Protein AF-A0A0F9P8C8-F1 (afdb_monomer_lite)

pLDDT: mean 75.76, std 18.88, range [33.41, 96.94]

Radius of gyration: 16.67 Å; chains: 1; bounding box: 34×37×46 Å

Organism: NCBI:txid412755

Foldseek 3Di:
DDPVLVVVVVLLVVLLDDDDPDDPDSPPPPDPQWDGADPVLSVQLVVLVVVLVVVVVVLVVLVVQPPPVRPDDVVVSVVCNVVSVVVSSVSNCVSGVGNDDD

Sequence (102 aa):
MTEQMLCEQRDILRMLKKPEEGMAENQHKKIKGYRDLSEEEIALMNEVKEMEAEVGRLVKKLSARVMPAEGLDPRWILIGRTDLQTGFMALVRAIARPATEL

Secondary structure (DSSP, 8-state):
--HHHHHHHHHHHHHT-PPPTT---------TT-PPPPHHHHHHHHHHHHHHHHHHHHHHHHHTT-STTS---HHHHHHHHHHHHHHHHHHHHHHH--S---

InterPro domains:
  IPR056098 Acb2/Tad1, hairpin domain [PF24729] (30-96)

Structure (mmCIF, N/CA/C/O backbone):
data_AF-A0A0F9P8C8-F1
#
_entry.id   AF-A0A0F9P8C8-F1
#
loop_
_atom_site.group_PDB
_atom_site.id
_atom_site.type_symbol
_atom_site.label_atom_id
_atom_site.label_alt_id
_atom_site.label_comp_id
_atom_site.label_asym_id
_atom_site.label_entity_id
_atom_site.label_seq_id
_atom_sit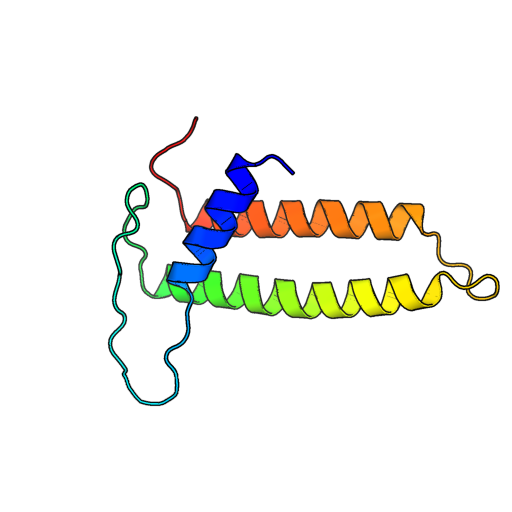e.pdbx_PDB_ins_code
_atom_site.Cartn_x
_atom_site.Cartn_y
_atom_site.Cartn_z
_atom_site.occupancy
_atom_site.B_iso_or_equiv
_atom_site.auth_seq_id
_atom_site.auth_comp_id
_atom_site.auth_asym_id
_atom_site.auth_atom_id
_atom_site.pdbx_PDB_model_num
ATOM 1 N N . MET A 1 1 ? 11.737 7.703 1.634 1.00 53.28 1 MET A N 1
ATOM 2 C CA . MET A 1 1 ? 10.876 7.157 2.703 1.00 53.28 1 MET A CA 1
ATOM 3 C C . MET A 1 1 ? 11.457 7.635 4.021 1.00 53.28 1 MET A C 1
ATOM 5 O O . MET A 1 1 ? 12.601 7.302 4.297 1.00 53.28 1 MET A O 1
ATOM 9 N N . THR A 1 2 ? 10.772 8.528 4.734 1.00 55.97 2 THR A N 1
ATOM 10 C CA . THR A 1 2 ? 11.312 9.122 5.970 1.00 55.97 2 THR A CA 1
ATOM 11 C C . THR A 1 2 ? 11.299 8.085 7.100 1.00 55.97 2 THR A C 1
ATOM 13 O O . THR A 1 2 ? 10.472 7.172 7.095 1.00 55.97 2 THR A O 1
ATOM 16 N N . GLU A 1 3 ? 12.217 8.182 8.065 1.00 57.22 3 GLU A N 1
ATOM 17 C CA . GLU A 1 3 ? 12.303 7.241 9.201 1.00 57.22 3 GLU A CA 1
ATOM 18 C C . GLU A 1 3 ? 10.994 7.161 10.002 1.00 57.22 3 GLU A C 1
ATOM 20 O O . GLU A 1 3 ? 10.599 6.094 10.476 1.00 57.22 3 GLU A O 1
ATOM 25 N N . GLN A 1 4 ? 10.274 8.279 10.073 1.00 58.50 4 GLN A N 1
ATOM 26 C CA . GLN A 1 4 ? 8.969 8.398 10.712 1.00 58.50 4 GLN A CA 1
ATOM 27 C C . GLN A 1 4 ? 7.922 7.493 10.042 1.00 58.50 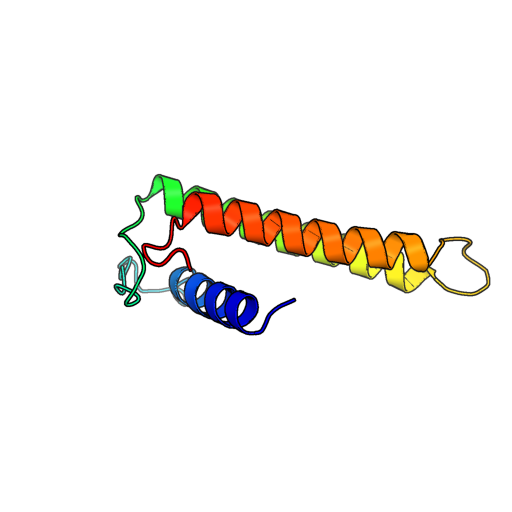4 GLN A C 1
ATOM 29 O O . GLN A 1 4 ? 7.209 6.757 10.720 1.00 58.50 4 GLN A O 1
ATOM 34 N N . MET A 1 5 ? 7.917 7.437 8.709 1.00 61.72 5 MET A N 1
ATOM 35 C CA . MET A 1 5 ? 6.982 6.612 7.939 1.00 61.72 5 MET A CA 1
ATOM 36 C C . MET A 1 5 ? 7.228 5.102 8.102 1.00 61.72 5 MET A C 1
ATOM 38 O O . MET A 1 5 ? 6.287 4.307 8.087 1.00 61.72 5 MET A O 1
ATOM 42 N N . LEU A 1 6 ? 8.487 4.684 8.271 1.00 63.34 6 LEU A N 1
ATOM 43 C CA . LEU A 1 6 ? 8.835 3.284 8.548 1.00 63.34 6 LEU A CA 1
ATOM 44 C C . LEU A 1 6 ? 8.401 2.852 9.954 1.00 63.34 6 LEU A C 1
ATOM 46 O O . LEU A 1 6 ? 7.976 1.711 10.146 1.00 63.34 6 LEU A O 1
ATOM 50 N N . CYS A 1 7 ? 8.493 3.761 10.930 1.00 62.03 7 CYS A N 1
ATOM 51 C CA . CYS A 1 7 ? 8.032 3.516 12.293 1.00 62.03 7 CYS A CA 1
ATOM 52 C C . CYS A 1 7 ? 6.511 3.301 12.329 1.00 62.03 7 CYS A C 1
ATOM 54 O O . CYS A 1 7 ? 6.045 2.307 12.885 1.00 62.03 7 CYS A O 1
ATOM 56 N N . GLU A 1 8 ? 5.756 4.154 11.632 1.00 64.88 8 GLU A N 1
ATOM 57 C CA . GLU A 1 8 ? 4.298 4.046 11.514 1.00 64.88 8 GLU A CA 1
ATOM 58 C C . GLU A 1 8 ? 3.860 2.744 10.838 1.00 64.88 8 GLU A C 1
ATOM 60 O O . GLU A 1 8 ? 3.002 2.036 11.360 1.00 64.88 8 GLU A O 1
ATOM 65 N N . GLN A 1 9 ? 4.484 2.368 9.715 1.00 64.94 9 GLN A N 1
AT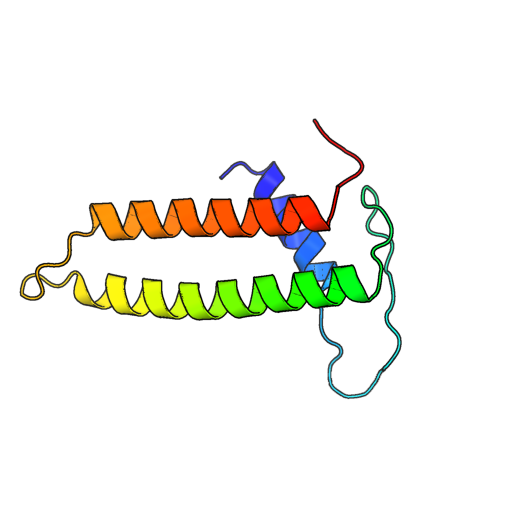OM 66 C CA . GLN A 1 9 ? 4.172 1.103 9.038 1.00 64.94 9 GLN A CA 1
ATOM 67 C C . GLN A 1 9 ? 4.427 -0.112 9.935 1.00 64.94 9 GLN A C 1
ATOM 69 O O . GLN A 1 9 ? 3.628 -1.048 9.951 1.00 64.94 9 GLN A O 1
ATOM 74 N N . ARG A 1 10 ? 5.518 -0.101 10.709 1.00 68.12 10 ARG A N 1
ATOM 75 C CA . ARG A 1 10 ? 5.835 -1.179 11.653 1.00 68.12 10 ARG A CA 1
ATOM 76 C C . ARG A 1 10 ? 4.801 -1.276 12.773 1.00 68.12 10 ARG A C 1
ATOM 78 O O . ARG A 1 10 ? 4.451 -2.387 13.170 1.00 68.12 10 ARG A O 1
ATOM 85 N N . ASP A 1 11 ? 4.333 -0.145 13.282 1.00 68.75 11 ASP A N 1
ATOM 86 C CA . ASP A 1 11 ? 3.353 -0.107 14.365 1.00 68.7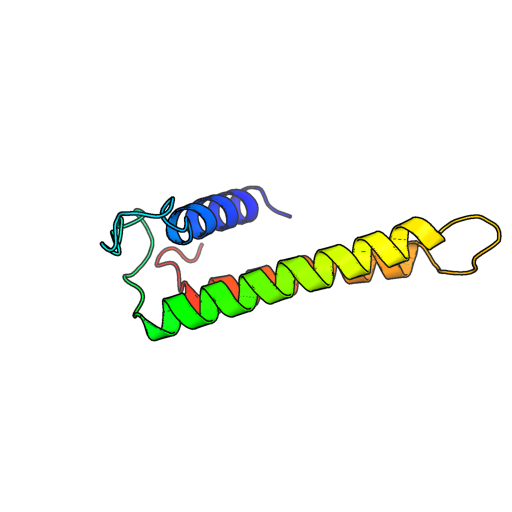5 11 ASP A CA 1
ATOM 87 C C . ASP A 1 11 ? 1.964 -0.526 13.872 1.00 68.75 11 ASP A C 1
ATOM 89 O O . ASP A 1 11 ? 1.325 -1.366 14.501 1.00 68.75 11 ASP A O 1
ATOM 93 N N . ILE A 1 12 ? 1.550 -0.085 12.683 1.00 67.44 12 ILE A N 1
ATOM 94 C CA . ILE A 1 12 ? 0.304 -0.541 12.051 1.00 67.44 12 ILE A CA 1
ATOM 95 C C . ILE A 1 12 ? 0.360 -2.043 11.752 1.00 67.44 12 ILE A C 1
ATOM 97 O O . ILE A 1 12 ? -0.593 -2.766 12.027 1.00 67.44 12 ILE A O 1
ATOM 101 N N . LEU A 1 13 ? 1.497 -2.566 11.284 1.00 65.31 13 LEU A N 1
ATOM 102 C CA . LEU A 1 13 ? 1.655 -4.006 11.063 1.00 65.31 13 LEU A CA 1
ATOM 103 C C . LEU A 1 13 ? 1.525 -4.819 12.366 1.00 65.31 13 LEU A C 1
ATOM 105 O O . LEU A 1 13 ? 1.074 -5.962 12.335 1.00 65.31 13 LEU A O 1
ATOM 109 N N . ARG A 1 14 ? 1.873 -4.242 13.526 1.00 67.94 14 ARG A N 1
ATOM 110 C CA . ARG A 1 14 ? 1.633 -4.878 14.835 1.00 67.94 14 ARG A CA 1
ATOM 111 C C . ARG A 1 14 ? 0.151 -4.926 15.204 1.00 67.94 14 ARG A C 1
ATOM 113 O O . ARG A 1 14 ? -0.223 -5.857 15.912 1.00 67.94 14 ARG A O 1
ATOM 120 N N . MET A 1 15 ? -0.667 -3.988 14.720 1.00 65.31 15 MET A N 1
ATOM 121 C CA . MET A 1 15 ? -2.130 -4.021 14.882 1.00 65.31 15 MET A CA 1
ATOM 122 C C . MET A 1 15 ? -2.779 -5.142 14.062 1.00 65.31 15 MET A C 1
ATOM 124 O O . MET A 1 15 ? -3.835 -5.637 14.432 1.00 65.31 15 MET A O 1
ATOM 128 N N . LEU A 1 16 ? -2.136 -5.550 12.963 1.00 59.50 16 LEU A N 1
ATOM 129 C CA . LEU A 1 16 ? -2.665 -6.511 11.989 1.00 59.50 16 LEU A CA 1
ATOM 130 C C . LEU A 1 16 ? -2.141 -7.935 12.168 1.00 59.50 16 LEU A C 1
ATOM 132 O O . LEU A 1 16 ? -2.374 -8.783 11.305 1.00 59.50 16 LEU A O 1
ATOM 136 N N . LYS A 1 17 ? -1.398 -8.225 13.245 1.00 53.91 17 LYS A N 1
ATOM 137 C CA . LYS A 1 17 ? -0.930 -9.591 13.497 1.00 53.91 17 LYS A CA 1
ATOM 138 C C . LYS A 1 17 ? -2.138 -10.517 13.653 1.00 53.91 17 LYS A C 1
ATOM 140 O O . LYS A 1 17 ? -2.778 -10.525 14.700 1.00 53.91 17 LYS A O 1
ATOM 145 N N . LYS A 1 18 ? -2.410 -11.305 12.607 1.00 42.75 18 LYS A N 1
ATOM 146 C CA . LYS A 1 18 ? -3.325 -12.446 12.665 1.00 42.75 18 LYS A CA 1
ATOM 147 C C . LYS A 1 18 ? -2.895 -13.351 13.828 1.00 42.75 18 LYS A C 1
ATOM 149 O O . LYS A 1 18 ? -1.687 -13.554 13.998 1.00 42.75 18 LYS A O 1
ATOM 154 N N . PRO A 1 19 ? -3.839 -13.877 14.622 1.00 40.28 19 PRO A N 1
ATOM 155 C CA . PRO A 1 19 ? -3.504 -14.897 15.597 1.00 40.28 19 PRO A CA 1
ATOM 156 C C . PRO A 1 19 ? -2.987 -16.125 14.839 1.00 40.28 19 PRO A C 1
ATOM 158 O O . PRO A 1 19 ? -3.521 -16.484 13.787 1.00 40.28 19 PRO A O 1
ATOM 161 N N . GLU A 1 20 ? -1.941 -16.763 15.364 1.00 42.16 20 GLU A N 1
ATOM 162 C CA . GLU A 1 20 ? -1.753 -18.188 15.101 1.00 42.16 20 GLU A CA 1
ATOM 163 C C . GLU A 1 20 ? -3.054 -18.896 15.510 1.00 42.16 20 GLU A C 1
ATOM 165 O O . GLU A 1 20 ? -3.667 -18.533 16.517 1.00 42.16 20 GLU A O 1
ATOM 170 N N . GLU A 1 21 ? -3.524 -19.812 14.663 1.00 38.16 21 GLU A N 1
ATOM 171 C CA . GLU A 1 21 ? -4.813 -20.502 14.762 1.00 38.16 21 GLU A CA 1
ATOM 172 C C . GLU A 1 21 ? -5.120 -20.921 16.213 1.00 38.16 21 GLU A C 1
ATOM 174 O O . GLU A 1 21 ? -4.506 -21.846 16.738 1.00 38.16 21 GLU A O 1
ATOM 179 N N . GLY A 1 22 ? -6.056 -20.230 16.883 1.00 36.16 22 GLY A N 1
ATOM 180 C CA . GLY A 1 22 ? -6.518 -20.654 18.212 1.00 36.16 22 GLY A CA 1
ATOM 181 C C . GLY A 1 22 ? -6.954 -19.595 19.228 1.00 36.16 22 GLY A C 1
ATOM 182 O O . GLY A 1 22 ? -7.480 -19.985 20.265 1.00 36.16 22 GLY A O 1
ATOM 183 N N . MET A 1 23 ? -6.803 -18.287 18.993 1.00 33.41 23 MET A N 1
ATOM 184 C CA . MET A 1 23 ? -7.318 -17.273 19.934 1.00 33.41 23 MET A CA 1
ATOM 185 C C . MET A 1 23 ? -8.063 -16.151 19.217 1.00 33.41 23 MET A C 1
ATOM 187 O O . MET A 1 23 ? -7.489 -15.157 18.776 1.00 33.41 23 MET A O 1
ATOM 191 N N . ALA A 1 24 ? -9.378 -16.337 19.125 1.00 40.94 24 ALA A N 1
ATOM 192 C CA . ALA A 1 24 ? -10.344 -15.304 18.799 1.00 40.94 24 ALA A CA 1
ATOM 193 C C . ALA A 1 24 ? -10.510 -14.348 19.991 1.00 40.94 24 ALA A C 1
ATOM 195 O O . ALA A 1 24 ? -11.485 -14.427 20.722 1.00 40.94 24 ALA A O 1
ATOM 196 N N . GLU A 1 25 ? -9.558 -13.442 20.181 1.00 35.75 25 GLU A N 1
ATOM 197 C CA . GLU A 1 25 ? -9.779 -12.205 20.925 1.00 35.75 25 GLU A CA 1
ATOM 198 C C . GLU A 1 25 ? -9.017 -11.112 20.185 1.00 35.75 25 GLU A C 1
ATOM 200 O O . GLU A 1 25 ? -7.786 -11.063 20.220 1.00 35.75 25 GLU A O 1
ATOM 205 N N . ASN A 1 26 ? -9.751 -10.257 19.468 1.00 42.34 26 ASN A N 1
ATOM 206 C CA . ASN A 1 26 ? -9.236 -9.024 18.884 1.00 42.34 26 ASN A CA 1
ATOM 207 C C . ASN A 1 26 ? -8.692 -8.146 20.019 1.00 42.34 26 ASN A C 1
ATOM 209 O O . ASN A 1 26 ? -9.376 -7.268 20.544 1.00 42.34 26 ASN A O 1
ATOM 213 N N . GLN A 1 27 ? -7.453 -8.399 20.442 1.00 39.47 27 GLN A N 1
ATOM 214 C CA . GLN A 1 27 ? -6.745 -7.524 21.356 1.00 39.47 27 GLN A CA 1
ATOM 215 C C . GLN A 1 27 ? -6.422 -6.254 20.578 1.00 39.47 27 GLN A C 1
ATOM 217 O O . GLN A 1 27 ? -5.355 -6.139 19.972 1.00 39.47 27 GLN A O 1
ATOM 222 N N . HIS A 1 28 ? -7.346 -5.292 20.630 1.00 45.53 28 HIS A N 1
ATOM 223 C CA . HIS A 1 28 ? -7.105 -3.873 20.401 1.00 45.53 28 HIS A CA 1
ATOM 224 C C . HIS A 1 28 ? -6.016 -3.408 21.380 1.00 45.53 28 HIS A C 1
ATOM 226 O O . HIS A 1 28 ? -6.271 -2.747 22.388 1.00 45.53 28 HIS A O 1
ATOM 232 N N . LYS A 1 29 ? -4.763 -3.813 21.148 1.00 52.09 29 LYS A N 1
ATOM 233 C CA . LYS A 1 29 ? -3.619 -3.277 21.867 1.00 52.09 29 LYS A CA 1
ATOM 234 C C . LYS A 1 29 ? -3.508 -1.839 21.412 1.00 52.09 29 LYS A C 1
ATOM 236 O O . LYS A 1 29 ? -2.972 -1.578 20.341 1.00 52.09 29 LYS A O 1
ATOM 241 N N . LYS A 1 30 ? -4.048 -0.938 22.237 1.00 51.25 30 LYS A N 1
ATOM 242 C CA . LYS A 1 30 ? -3.863 0.510 22.163 1.00 51.25 30 LYS A CA 1
ATOM 243 C C . LYS A 1 30 ? -2.394 0.793 21.888 1.00 51.25 30 LYS A C 1
ATOM 245 O O . LYS A 1 30 ? -1.562 0.764 22.797 1.00 51.25 30 LYS A O 1
ATOM 250 N N . ILE A 1 31 ? -2.057 1.026 20.626 1.00 55.97 31 ILE A N 1
ATOM 251 C CA . ILE A 1 31 ? -0.745 1.546 20.286 1.00 55.97 31 ILE A CA 1
ATOM 252 C C . ILE A 1 31 ? -0.799 3.013 20.674 1.00 55.97 31 ILE A C 1
ATOM 254 O O . ILE A 1 31 ? -1.642 3.770 20.194 1.00 55.97 31 ILE A O 1
ATOM 258 N N . LYS A 1 32 ? 0.070 3.399 21.607 1.00 54.06 32 LYS A N 1
ATOM 259 C CA . LYS A 1 32 ? 0.184 4.775 22.086 1.00 54.06 32 LYS A CA 1
ATOM 260 C C . LYS A 1 32 ? 0.328 5.715 20.878 1.00 54.06 32 LYS A C 1
ATOM 262 O O . LYS A 1 32 ? 1.292 5.587 20.133 1.00 54.06 32 LYS A O 1
ATOM 267 N N . GLY A 1 33 ? -0.629 6.629 20.694 1.00 60.47 33 GLY A N 1
ATOM 268 C CA . GLY A 1 33 ? -0.658 7.589 19.578 1.00 60.47 33 GLY A CA 1
ATOM 269 C C . GLY A 1 33 ? -1.693 7.304 18.480 1.00 60.47 33 GLY A C 1
ATOM 270 O O . GLY A 1 33 ? -1.892 8.156 17.615 1.00 60.47 33 GLY A O 1
ATOM 271 N N . TYR A 1 34 ? -2.393 6.167 18.531 1.00 65.00 34 TYR A N 1
ATOM 272 C CA . TYR A 1 34 ? -3.450 5.821 17.577 1.00 65.00 34 TYR A CA 1
ATOM 273 C C . TYR A 1 34 ? -4.813 5.727 18.259 1.00 65.00 34 TYR A C 1
ATOM 275 O O . TYR A 1 34 ? -4.913 5.348 19.428 1.00 65.00 34 TYR A O 1
ATOM 283 N N . ARG A 1 35 ? -5.862 6.086 17.515 1.00 79.94 35 ARG A N 1
ATOM 284 C CA . ARG A 1 35 ? -7.253 5.886 17.933 1.00 79.94 35 ARG A CA 1
ATOM 285 C C . ARG A 1 35 ? -7.645 4.408 17.847 1.00 79.94 35 ARG A C 1
ATOM 287 O O . ARG A 1 35 ? -7.002 3.632 17.140 1.00 79.94 35 ARG A O 1
ATOM 294 N N . ASP A 1 36 ? -8.749 4.059 18.496 1.00 79.88 36 ASP A N 1
ATOM 295 C CA . ASP A 1 36 ? -9.379 2.754 18.310 1.00 79.88 36 ASP A CA 1
ATOM 296 C C . ASP A 1 36 ? -10.020 2.676 16.906 1.00 79.88 36 ASP A C 1
ATOM 298 O O . ASP A 1 36 ? -10.588 3.658 16.406 1.00 79.88 36 ASP A O 1
ATOM 302 N N . LEU A 1 37 ? -9.867 1.520 16.255 1.00 81.06 37 LEU A N 1
ATOM 303 C CA . LEU A 1 37 ? -10.428 1.211 14.936 1.00 81.06 37 LEU A CA 1
ATOM 304 C C . LEU A 1 37 ? -11.676 0.344 15.098 1.00 81.06 37 LEU A C 1
ATOM 306 O O . LEU A 1 37 ? -11.680 -0.560 15.937 1.00 81.06 37 LEU A O 1
ATOM 310 N N . SER A 1 38 ? -12.703 0.593 14.285 1.00 86.12 38 SER A N 1
ATOM 311 C CA . SER A 1 38 ? -13.863 -0.300 14.208 1.00 86.12 38 SER A CA 1
ATOM 312 C C . SER A 1 38 ? -13.511 -1.610 13.495 1.00 86.12 38 SER A C 1
ATOM 314 O O . SER A 1 38 ? -12.481 -1.716 12.823 1.00 86.12 38 SER A O 1
ATOM 316 N N . GLU A 1 39 ? -14.369 -2.621 13.624 1.00 81.88 39 GLU A N 1
ATOM 317 C CA . GLU A 1 39 ? -14.188 -3.899 12.928 1.00 81.88 39 GLU A CA 1
ATOM 318 C C . GLU A 1 39 ? -14.174 -3.717 11.404 1.00 81.88 39 GLU A C 1
ATOM 320 O O . GLU A 1 39 ? -13.352 -4.324 10.717 1.00 81.88 39 GLU A O 1
ATOM 325 N N . GLU A 1 40 ? -15.005 -2.815 10.876 1.00 88.31 40 GLU A N 1
ATOM 326 C CA . GLU A 1 40 ? -15.032 -2.469 9.453 1.00 88.31 40 GLU A CA 1
ATOM 327 C C . GLU A 1 40 ? -13.720 -1.812 9.004 1.00 88.31 40 GLU A C 1
ATOM 329 O O . GLU A 1 40 ? -13.191 -2.127 7.939 1.00 88.31 40 GLU A O 1
ATOM 334 N N . GLU A 1 41 ? -13.147 -0.930 9.825 1.00 86.38 41 GLU A N 1
ATOM 335 C CA . GLU A 1 41 ? -11.865 -0.282 9.527 1.00 86.38 41 GLU A CA 1
ATOM 336 C C . GLU A 1 41 ? -10.699 -1.282 9.564 1.00 86.38 41 GLU A C 1
ATOM 338 O O . GLU A 1 41 ? -9.778 -1.196 8.748 1.00 86.38 41 GLU A O 1
ATOM 343 N N . ILE A 1 42 ? -10.748 -2.267 10.466 1.00 83.06 42 ILE A N 1
ATOM 344 C CA . ILE A 1 42 ? -9.782 -3.373 10.505 1.00 83.06 42 ILE A CA 1
ATOM 345 C C . ILE A 1 42 ? -9.922 -4.255 9.259 1.00 83.06 42 ILE A C 1
ATOM 347 O O . ILE A 1 42 ? -8.911 -4.642 8.667 1.00 83.06 42 ILE A O 1
ATOM 351 N N . ALA A 1 43 ? -11.152 -4.553 8.833 1.00 86.12 43 ALA A N 1
ATOM 352 C CA . ALA A 1 43 ? -11.408 -5.317 7.617 1.00 86.12 43 ALA A CA 1
ATOM 353 C C . ALA A 1 43 ? -10.821 -4.614 6.382 1.00 86.12 43 ALA A C 1
ATOM 355 O O . ALA A 1 43 ? -10.049 -5.231 5.646 1.00 86.12 43 ALA A O 1
ATOM 356 N N . LEU A 1 44 ? -11.076 -3.309 6.226 1.00 90.94 44 LEU A N 1
ATOM 357 C CA . LEU A 1 44 ? -10.495 -2.494 5.152 1.00 90.94 44 LEU A CA 1
ATOM 358 C C . LEU A 1 44 ? -8.962 -2.496 5.188 1.00 90.94 44 LEU A C 1
ATOM 360 O O . LEU A 1 44 ? -8.311 -2.602 4.151 1.00 90.94 44 LEU A O 1
ATOM 364 N N . MET A 1 45 ? -8.358 -2.417 6.376 1.00 86.94 45 MET A N 1
ATOM 365 C CA . MET A 1 45 ? -6.902 -2.456 6.515 1.00 86.94 45 MET A CA 1
ATOM 366 C C . MET A 1 45 ? -6.311 -3.788 6.030 1.00 86.94 45 MET A C 1
ATOM 368 O O . MET A 1 45 ? -5.283 -3.804 5.347 1.00 86.94 45 MET A O 1
ATOM 372 N N . ASN A 1 46 ? -6.960 -4.905 6.365 1.00 86.12 46 ASN A N 1
ATOM 373 C CA . ASN A 1 46 ? -6.557 -6.229 5.895 1.00 86.12 46 ASN A CA 1
ATOM 374 C C . ASN A 1 46 ? -6.677 -6.343 4.370 1.00 86.12 46 ASN A C 1
ATOM 376 O O . ASN A 1 46 ? -5.755 -6.854 3.735 1.00 86.12 46 ASN A O 1
ATOM 380 N N . GLU A 1 47 ? -7.756 -5.815 3.790 1.00 92.56 47 GLU A N 1
ATOM 381 C CA . GLU A 1 47 ? -7.980 -5.777 2.340 1.00 92.56 47 GLU A CA 1
ATOM 382 C C . GLU A 1 47 ? -6.866 -5.000 1.616 1.00 92.56 47 GLU A C 1
ATOM 384 O O . GLU A 1 47 ? -6.265 -5.484 0.653 1.00 92.56 47 GLU A O 1
ATOM 389 N N . VAL A 1 48 ? -6.507 -3.821 2.139 1.00 91.19 48 VAL A N 1
ATOM 390 C CA . VAL A 1 48 ? -5.400 -3.004 1.618 1.00 91.19 48 VAL A CA 1
ATOM 391 C C . VAL A 1 48 ? -4.074 -3.769 1.680 1.00 91.19 48 VAL A C 1
ATOM 393 O O . VAL A 1 48 ? -3.306 -3.746 0.716 1.00 91.19 48 VAL A O 1
ATOM 396 N N . LYS A 1 49 ? -3.796 -4.482 2.780 1.00 86.81 49 LYS A N 1
ATOM 397 C CA . LYS A 1 49 ? -2.564 -5.276 2.930 1.00 86.81 49 LYS A CA 1
ATOM 398 C C . LYS A 1 49 ? -2.510 -6.499 2.024 1.00 86.81 49 LYS A C 1
ATOM 400 O O . LYS A 1 49 ? -1.432 -6.849 1.539 1.00 86.81 49 LYS A O 1
ATOM 405 N N . GLU A 1 50 ? -3.641 -7.143 1.773 1.00 91.56 50 GLU A N 1
ATOM 406 C CA . GLU A 1 50 ? -3.716 -8.242 0.815 1.00 91.56 50 GLU A CA 1
ATOM 407 C C . GLU A 1 50 ? -3.392 -7.758 -0.605 1.00 91.56 50 GLU A C 1
ATOM 409 O O . GLU A 1 50 ? -2.558 -8.357 -1.296 1.00 91.56 50 GLU A O 1
ATOM 414 N N . MET A 1 51 ? -3.961 -6.617 -1.001 1.00 94.81 51 MET A N 1
ATOM 415 C CA . MET A 1 51 ? -3.680 -5.996 -2.293 1.00 94.81 51 MET A CA 1
ATOM 416 C C . MET A 1 51 ? -2.223 -5.526 -2.410 1.00 94.81 51 MET A C 1
ATOM 418 O O . MET A 1 51 ? -1.591 -5.759 -3.441 1.00 94.81 51 MET A O 1
ATOM 422 N N . GLU A 1 52 ? -1.655 -4.934 -1.352 1.00 92.50 52 GLU A N 1
ATOM 423 C CA . GLU A 1 52 ? -0.235 -4.554 -1.292 1.00 92.50 52 GLU A CA 1
ATOM 424 C C . GLU A 1 52 ? 0.674 -5.761 -1.582 1.00 92.50 52 GLU A C 1
ATOM 426 O O . GLU A 1 52 ? 1.625 -5.665 -2.365 1.00 92.50 52 GLU A O 1
ATOM 431 N N . ALA A 1 53 ? 0.356 -6.926 -1.008 1.00 91.62 53 ALA A N 1
ATOM 432 C CA . ALA A 1 53 ? 1.119 -8.149 -1.224 1.00 91.62 53 ALA A CA 1
ATOM 433 C C . ALA A 1 53 ? 1.008 -8.675 -2.667 1.00 91.62 53 ALA A C 1
ATOM 435 O O . ALA A 1 53 ? 2.016 -9.105 -3.237 1.00 91.62 53 ALA A O 1
ATOM 436 N N . GLU A 1 54 ? -0.182 -8.640 -3.278 1.00 95.69 54 GLU A N 1
ATOM 437 C CA . GLU A 1 54 ? -0.366 -9.043 -4.682 1.00 95.69 54 GLU A CA 1
ATOM 438 C C . GLU A 1 54 ? 0.364 -8.100 -5.642 1.00 95.69 54 GLU A C 1
ATOM 440 O O . GLU A 1 54 ? 1.126 -8.548 -6.504 1.00 95.69 54 GLU A O 1
ATOM 445 N N . VAL A 1 55 ? 0.232 -6.790 -5.441 1.00 96.12 55 VAL A N 1
ATOM 446 C CA . VAL A 1 55 ? 0.956 -5.792 -6.235 1.00 96.12 55 VAL A CA 1
ATOM 447 C C . VAL A 1 55 ? 2.470 -5.952 -6.065 1.00 96.12 55 VAL A C 1
ATOM 449 O O . VAL A 1 55 ? 3.211 -5.907 -7.049 1.00 96.12 55 VAL A O 1
ATOM 452 N N . GLY A 1 56 ? 2.951 -6.242 -4.853 1.00 95.12 56 GLY A N 1
ATOM 453 C CA . GLY A 1 56 ? 4.359 -6.555 -4.601 1.00 95.12 56 GLY A CA 1
ATOM 454 C C . GLY A 1 56 ? 4.857 -7.772 -5.393 1.00 95.12 56 GLY A C 1
ATOM 455 O O . GLY A 1 56 ? 5.961 -7.741 -5.952 1.00 95.12 56 GLY A O 1
ATOM 456 N N . ARG A 1 57 ? 4.038 -8.829 -5.518 1.00 96.94 57 ARG A N 1
ATOM 457 C CA . ARG A 1 57 ? 4.343 -9.987 -6.380 1.00 96.94 57 ARG A CA 1
ATOM 458 C C . ARG A 1 57 ? 4.424 -9.588 -7.853 1.00 96.94 57 ARG A C 1
ATOM 460 O O . ARG A 1 57 ? 5.341 -10.043 -8.541 1.00 96.94 57 ARG A O 1
ATOM 467 N N . LEU A 1 58 ? 3.517 -8.739 -8.335 1.00 96.06 58 LEU A N 1
ATOM 468 C CA . LEU A 1 58 ? 3.544 -8.234 -9.710 1.00 96.06 58 LEU A CA 1
ATOM 469 C C . LEU A 1 58 ? 4.804 -7.406 -9.990 1.00 96.06 58 LEU A C 1
ATOM 471 O O . LEU A 1 58 ? 5.506 -7.683 -10.960 1.00 96.06 58 LEU A O 1
ATOM 475 N N . VAL A 1 59 ? 5.150 -6.457 -9.116 1.00 95.19 59 VAL A N 1
ATOM 476 C CA . VAL A 1 59 ? 6.374 -5.651 -9.253 1.00 95.19 59 VAL A CA 1
ATOM 477 C C . VAL A 1 59 ? 7.609 -6.550 -9.311 1.00 95.19 59 VAL A C 1
ATOM 479 O O . VAL A 1 59 ? 8.455 -6.366 -10.180 1.00 95.19 59 VAL A O 1
ATOM 482 N N . LYS A 1 60 ? 7.696 -7.586 -8.463 1.00 94.06 60 LYS A N 1
ATOM 483 C CA . LYS A 1 60 ? 8.802 -8.558 -8.511 1.00 94.06 60 LYS A CA 1
ATOM 484 C C . LYS A 1 60 ? 8.868 -9.299 -9.853 1.00 94.06 60 LYS A C 1
ATOM 486 O O . LYS A 1 60 ? 9.961 -9.481 -10.388 1.00 94.06 60 LYS A O 1
ATOM 491 N N . LYS A 1 61 ? 7.718 -9.697 -10.412 1.00 93.50 61 LYS A N 1
ATOM 492 C CA . LYS A 1 61 ? 7.631 -10.322 -11.744 1.00 93.50 61 LYS A CA 1
ATOM 493 C C . LYS A 1 61 ? 8.079 -9.370 -12.860 1.00 93.50 61 LYS A C 1
ATOM 495 O O . LYS A 1 61 ? 8.669 -9.844 -13.824 1.00 93.50 61 LYS A O 1
ATOM 500 N N . LEU A 1 62 ? 7.795 -8.070 -12.759 1.00 92.75 62 LEU A N 1
ATOM 501 C CA . LEU A 1 62 ? 8.245 -7.065 -13.730 1.00 92.75 62 LEU A CA 1
ATOM 502 C C . LEU A 1 62 ? 9.752 -6.811 -13.606 1.00 92.75 62 LEU A C 1
ATOM 504 O O . LEU A 1 62 ? 10.460 -6.841 -14.604 1.00 92.75 62 LEU A O 1
ATOM 508 N N . SER A 1 63 ? 10.268 -6.657 -12.385 1.00 90.75 63 SER A N 1
ATOM 509 C CA . SER A 1 63 ? 11.701 -6.446 -12.146 1.00 90.75 63 SER A CA 1
ATOM 510 C C . SER A 1 63 ? 12.568 -7.615 -12.619 1.00 90.75 63 SER A C 1
ATOM 512 O O . SER A 1 63 ? 13.685 -7.399 -13.076 1.00 90.75 63 SER A O 1
ATOM 514 N N . ALA A 1 64 ? 12.066 -8.851 -12.544 1.00 90.00 64 ALA A N 1
ATOM 515 C CA . ALA A 1 64 ? 12.775 -10.031 -13.048 1.00 90.00 64 ALA A CA 1
ATOM 516 C C . ALA A 1 64 ? 12.939 -10.040 -14.583 1.00 90.00 64 ALA A C 1
ATOM 518 O O . ALA A 1 64 ? 13.770 -10.780 -15.101 1.00 90.00 64 ALA A O 1
ATOM 519 N N . ARG A 1 65 ? 12.167 -9.212 -15.296 1.00 87.31 65 ARG A N 1
ATOM 520 C CA . ARG A 1 65 ? 12.172 -9.079 -16.758 1.00 87.31 65 ARG A CA 1
ATOM 521 C C . ARG A 1 65 ? 13.009 -7.908 -17.269 1.00 87.31 65 ARG A C 1
ATOM 523 O O . ARG A 1 65 ? 13.013 -7.641 -18.455 1.00 87.31 65 ARG A O 1
ATOM 530 N N . VAL A 1 66 ? 13.763 -7.229 -16.406 1.00 80.69 66 VAL A N 1
ATOM 531 C CA . VAL A 1 66 ? 14.699 -6.142 -16.782 1.00 80.69 66 VAL A CA 1
ATOM 532 C C . VAL A 1 66 ? 15.971 -6.682 -17.481 1.00 80.69 66 VAL A C 1
ATOM 534 O O . VAL A 1 66 ? 16.967 -5.986 -17.660 1.00 80.69 66 VAL A O 1
ATOM 537 N N . MET A 1 67 ? 15.974 -7.951 -17.889 1.00 67.75 67 MET A N 1
ATOM 538 C CA . MET A 1 67 ? 17.102 -8.574 -18.581 1.00 67.75 67 MET A CA 1
ATOM 539 C C . MET A 1 67 ? 17.347 -7.920 -19.954 1.00 67.75 67 MET A C 1
ATOM 541 O O . MET A 1 67 ? 16.395 -7.462 -20.579 1.00 6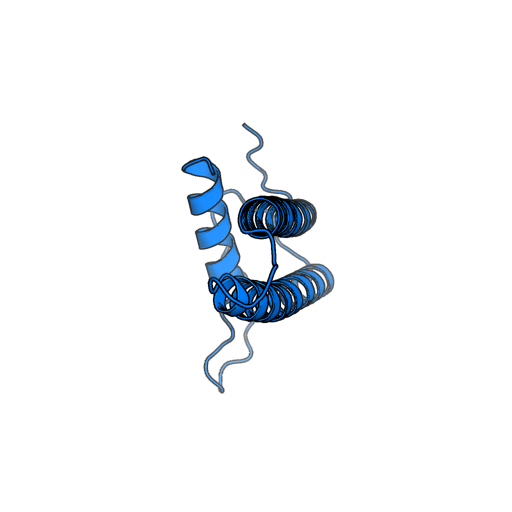7.75 67 MET A O 1
ATOM 545 N N . PRO A 1 68 ? 18.586 -7.949 -20.492 1.00 62.56 68 PRO A N 1
ATOM 546 C CA . PRO A 1 68 ? 18.953 -7.249 -21.733 1.00 62.56 68 PRO A CA 1
ATOM 547 C C . PRO A 1 68 ? 18.091 -7.569 -22.969 1.00 62.56 68 PRO A C 1
ATOM 549 O O . PRO A 1 68 ? 18.107 -6.809 -23.931 1.00 62.56 68 PRO A O 1
ATOM 552 N N . ALA A 1 69 ? 17.373 -8.697 -22.964 1.00 60.38 69 ALA A N 1
ATOM 553 C CA . ALA A 1 69 ? 16.541 -9.169 -24.071 1.00 60.38 69 ALA A CA 1
ATOM 554 C C . ALA A 1 69 ? 15.034 -8.885 -23.896 1.00 60.38 69 ALA A C 1
ATOM 556 O O . ALA A 1 69 ? 14.285 -8.975 -24.866 1.00 60.38 69 ALA A O 1
ATOM 557 N N . GLU A 1 70 ? 14.581 -8.538 -22.688 1.00 62.50 70 GLU A N 1
ATOM 558 C CA . GLU A 1 70 ? 13.185 -8.215 -22.391 1.00 62.50 70 GLU A CA 1
ATOM 559 C C . GLU A 1 70 ? 13.096 -6.704 -22.143 1.00 62.50 70 GLU A C 1
ATOM 561 O O . GLU A 1 70 ? 13.518 -6.194 -21.113 1.00 62.50 70 GLU A O 1
ATOM 566 N N . GLY A 1 71 ? 12.619 -5.965 -23.147 1.00 70.81 71 GLY A N 1
ATOM 567 C CA . GLY A 1 71 ? 12.679 -4.500 -23.237 1.00 70.81 71 GLY A CA 1
ATOM 568 C C . GLY A 1 71 ? 11.800 -3.716 -22.254 1.00 70.81 71 GLY A C 1
ATOM 569 O O . GLY A 1 71 ? 11.168 -2.742 -22.658 1.00 70.81 71 GLY A O 1
ATOM 570 N N . LEU A 1 72 ? 11.719 -4.123 -20.985 1.00 87.56 72 LEU A N 1
ATOM 571 C CA . LEU A 1 72 ? 11.053 -3.344 -19.944 1.00 87.56 72 LEU A CA 1
ATOM 572 C C . LEU A 1 72 ? 11.998 -2.289 -19.369 1.00 87.56 72 LEU A C 1
ATOM 574 O O . LEU A 1 72 ? 13.124 -2.587 -18.978 1.00 87.56 72 LEU A O 1
ATOM 578 N N . ASP A 1 73 ? 11.511 -1.054 -19.265 1.00 90.69 73 ASP A N 1
ATOM 579 C CA . ASP A 1 73 ? 12.292 0.054 -18.723 1.00 90.69 73 ASP A CA 1
ATOM 580 C C . ASP A 1 73 ? 12.386 -0.037 -17.180 1.00 90.69 73 ASP A C 1
ATOM 582 O O . ASP A 1 73 ? 11.372 0.130 -16.483 1.00 90.69 73 ASP A O 1
ATOM 586 N N . PRO A 1 74 ? 13.589 -0.253 -16.607 1.00 91.31 74 PRO A N 1
ATOM 587 C CA . PRO A 1 74 ? 13.773 -0.329 -15.160 1.00 91.31 74 PRO A CA 1
ATOM 588 C C . PRO A 1 74 ? 13.394 0.957 -14.427 1.00 91.31 74 PRO A C 1
ATOM 590 O O . PRO A 1 74 ? 12.966 0.897 -13.272 1.00 91.31 74 PRO A O 1
ATOM 593 N N . ARG A 1 75 ? 13.533 2.123 -15.069 1.00 93.50 75 ARG A N 1
ATOM 594 C CA . ARG A 1 75 ? 13.206 3.417 -14.464 1.00 93.50 75 ARG A CA 1
ATOM 595 C C . ARG A 1 75 ? 11.725 3.471 -14.106 1.00 93.50 75 ARG A C 1
ATOM 597 O O . ARG A 1 75 ? 11.387 3.822 -12.978 1.00 93.50 75 ARG A O 1
ATOM 604 N N . TRP A 1 76 ? 10.852 3.081 -15.032 1.00 95.50 76 TRP A N 1
ATOM 605 C CA . TRP A 1 76 ? 9.404 3.104 -14.811 1.00 95.50 76 TRP A CA 1
ATOM 606 C C . TRP A 1 76 ? 8.943 2.054 -13.799 1.00 95.50 76 TRP A C 1
ATOM 608 O O . TRP A 1 76 ? 8.044 2.334 -13.008 1.00 95.50 76 TRP A O 1
ATOM 618 N N . ILE A 1 77 ? 9.606 0.893 -13.733 1.00 94.31 77 ILE A N 1
ATOM 619 C CA . ILE A 1 77 ? 9.342 -0.110 -12.687 1.00 94.31 77 ILE A CA 1
ATOM 620 C C . ILE A 1 77 ? 9.694 0.442 -11.296 1.00 94.31 77 ILE A C 1
ATOM 622 O O . ILE A 1 77 ? 8.935 0.255 -10.343 1.00 94.31 77 ILE A O 1
ATOM 626 N N . LEU A 1 78 ? 10.825 1.143 -11.162 1.00 93.75 78 LEU A N 1
ATOM 627 C CA . LEU A 1 78 ? 11.248 1.744 -9.892 1.00 93.75 78 LEU A CA 1
ATOM 628 C C . LEU A 1 78 ? 10.330 2.888 -9.446 1.00 93.75 78 LEU A C 1
ATOM 630 O O . LEU A 1 78 ? 10.019 2.970 -8.253 1.00 93.75 78 LEU A O 1
ATOM 634 N N . ILE A 1 79 ? 9.887 3.730 -10.387 1.00 95.75 79 ILE A N 1
ATOM 635 C CA . ILE A 1 79 ? 8.898 4.790 -10.136 1.00 95.75 79 ILE A CA 1
ATOM 636 C C . ILE A 1 79 ? 7.598 4.151 -9.646 1.00 95.75 79 ILE A C 1
ATOM 638 O O . ILE A 1 79 ? 7.187 4.403 -8.517 1.00 95.75 79 ILE A O 1
ATOM 642 N N . GLY A 1 80 ? 7.034 3.218 -10.421 1.00 96.38 80 GLY A N 1
ATOM 643 C CA . GLY A 1 80 ? 5.788 2.541 -10.067 1.00 96.38 80 GLY A CA 1
ATOM 644 C C . GLY A 1 80 ? 5.855 1.852 -8.704 1.00 96.38 80 GLY A C 1
ATOM 645 O O . GLY A 1 80 ? 4.953 2.017 -7.891 1.00 96.38 80 GLY A O 1
ATOM 646 N N . ARG A 1 81 ? 6.949 1.143 -8.392 1.00 95.31 81 ARG A N 1
ATOM 647 C CA . ARG A 1 81 ? 7.149 0.530 -7.067 1.00 95.31 81 ARG A CA 1
ATOM 648 C C . ARG A 1 81 ? 7.079 1.558 -5.936 1.00 95.31 81 ARG A C 1
ATOM 650 O O . ARG A 1 81 ? 6.449 1.289 -4.918 1.00 95.31 81 ARG A O 1
ATOM 657 N N . THR A 1 82 ? 7.756 2.690 -6.097 1.00 94.31 82 THR A N 1
ATOM 658 C CA . THR A 1 82 ? 7.845 3.731 -5.061 1.00 94.31 82 THR A CA 1
ATOM 659 C C . THR A 1 82 ? 6.501 4.431 -4.869 1.00 94.31 82 THR A C 1
ATOM 661 O O . THR A 1 82 ? 6.069 4.639 -3.732 1.00 94.31 82 THR A O 1
ATOM 664 N N . ASP A 1 83 ? 5.808 4.729 -5.965 1.00 96.69 83 ASP A N 1
ATOM 665 C CA . ASP A 1 83 ? 4.510 5.402 -5.937 1.00 96.69 83 ASP A CA 1
ATOM 666 C C . ASP A 1 83 ? 3.423 4.491 -5.367 1.00 96.69 83 ASP A C 1
ATOM 668 O O . ASP A 1 83 ? 2.642 4.921 -4.524 1.00 96.69 83 ASP A O 1
ATOM 672 N N . LEU A 1 84 ? 3.418 3.207 -5.742 1.00 95.94 84 LEU A N 1
ATOM 673 C CA . LEU A 1 84 ? 2.494 2.217 -5.188 1.00 95.94 84 LEU A CA 1
ATOM 674 C C . LEU A 1 84 ? 2.717 2.024 -3.687 1.00 95.94 84 LEU A C 1
ATOM 676 O O . LEU A 1 84 ? 1.752 2.029 -2.929 1.00 95.94 84 LEU A O 1
ATOM 680 N N . GLN A 1 85 ? 3.974 1.918 -3.238 1.00 92.12 85 GLN A N 1
ATOM 681 C CA . GLN A 1 85 ? 4.288 1.870 -1.805 1.00 92.12 85 GLN A CA 1
ATOM 682 C C . GLN A 1 85 ? 3.754 3.110 -1.086 1.00 92.12 85 GLN A C 1
ATOM 684 O O . GLN A 1 85 ? 3.059 2.985 -0.083 1.00 92.12 85 GLN A O 1
ATOM 689 N N . THR A 1 86 ? 4.004 4.299 -1.633 1.00 91.75 86 THR A N 1
ATOM 690 C CA . THR A 1 86 ? 3.500 5.558 -1.067 1.00 91.75 86 THR A CA 1
ATOM 691 C C . THR A 1 86 ? 1.968 5.598 -1.043 1.00 91.75 86 THR A C 1
ATOM 693 O O . THR A 1 86 ? 1.381 6.013 -0.045 1.00 91.75 86 THR A O 1
ATOM 696 N N . GLY A 1 87 ? 1.310 5.110 -2.096 1.00 94.88 87 GLY A N 1
ATOM 697 C CA . GLY A 1 87 ? -0.144 5.015 -2.197 1.00 94.88 87 GLY A CA 1
ATOM 698 C C . GLY A 1 87 ? -0.747 4.087 -1.143 1.00 94.88 87 GLY A C 1
ATOM 699 O O . GLY A 1 87 ? -1.635 4.506 -0.403 1.00 94.88 87 GLY A O 1
ATOM 700 N N . PHE A 1 88 ? -0.225 2.865 -0.993 1.00 93.12 88 PHE A N 1
ATOM 701 C CA . PHE A 1 88 ? -0.672 1.940 0.056 1.00 93.12 88 PHE A CA 1
ATOM 702 C C . PHE A 1 88 ? -0.461 2.521 1.453 1.00 93.12 88 PHE A C 1
ATOM 704 O O . PHE A 1 88 ? -1.336 2.411 2.310 1.00 93.12 88 PHE A O 1
ATOM 711 N N . MET A 1 89 ? 0.658 3.210 1.678 1.00 87.00 89 MET A N 1
ATOM 712 C CA . MET A 1 89 ? 0.905 3.900 2.941 1.00 87.00 89 MET A CA 1
ATOM 713 C C . MET A 1 89 ? -0.123 5.004 3.208 1.00 87.00 89 MET A C 1
ATOM 715 O O . MET A 1 89 ? -0.606 5.114 4.334 1.00 87.00 89 MET A O 1
ATOM 719 N N . ALA A 1 90 ? -0.487 5.791 2.194 1.00 90.94 90 ALA A N 1
ATOM 720 C CA . ALA A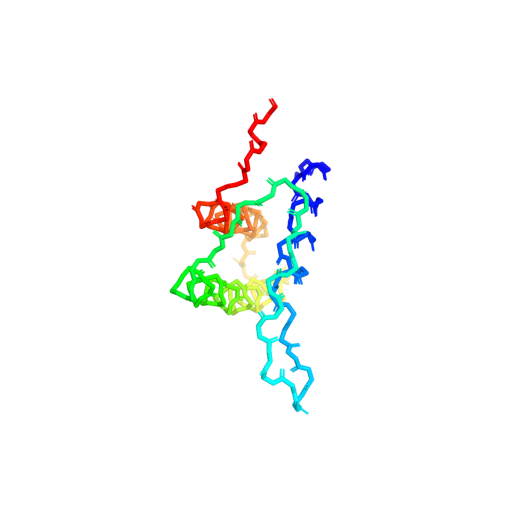 1 90 ? -1.502 6.833 2.316 1.00 90.94 90 ALA A CA 1
ATOM 721 C C . ALA A 1 90 ? -2.892 6.251 2.626 1.00 90.94 90 ALA A C 1
ATOM 723 O O . ALA A 1 90 ? -3.573 6.764 3.511 1.00 90.94 90 ALA A O 1
ATOM 724 N N . LEU A 1 91 ? -3.284 5.149 1.973 1.00 93.25 91 LEU A N 1
ATOM 725 C CA . LEU A 1 91 ? -4.544 4.443 2.249 1.00 93.25 91 LEU A CA 1
ATOM 726 C C . LEU A 1 91 ? -4.595 3.919 3.688 1.00 93.25 91 LEU A C 1
ATOM 728 O O . LEU A 1 91 ? -5.546 4.177 4.423 1.00 93.25 91 LEU A O 1
ATOM 732 N N . VAL A 1 92 ? -3.527 3.244 4.115 1.00 89.56 92 VAL A N 1
ATOM 733 C CA . VAL A 1 92 ? -3.364 2.754 5.487 1.00 89.56 92 VAL A CA 1
ATOM 734 C C . VAL A 1 92 ? -3.469 3.905 6.494 1.00 89.56 92 VAL A C 1
ATOM 736 O O . VAL A 1 92 ? -4.161 3.783 7.503 1.00 89.56 92 VAL A O 1
ATOM 739 N N . ARG A 1 93 ? -2.829 5.048 6.224 1.00 87.94 93 ARG A N 1
ATOM 740 C CA . ARG A 1 93 ? -2.891 6.227 7.099 1.00 87.94 93 ARG A CA 1
ATOM 741 C C . ARG A 1 93 ? -4.292 6.844 7.142 1.00 87.94 93 ARG A C 1
ATOM 743 O O . ARG A 1 93 ? -4.731 7.238 8.221 1.00 87.94 93 ARG A O 1
ATOM 750 N N . ALA A 1 94 ? -5.000 6.887 6.011 1.00 90.00 94 ALA A N 1
ATOM 751 C CA . ALA A 1 94 ? -6.376 7.378 5.932 1.00 90.00 94 ALA A CA 1
ATOM 752 C C . ALA A 1 94 ? -7.330 6.549 6.805 1.00 90.00 94 ALA A C 1
ATOM 754 O O . ALA A 1 94 ? -8.206 7.112 7.460 1.00 90.00 94 ALA A O 1
ATOM 755 N N . ILE A 1 95 ? -7.112 5.232 6.881 1.00 89.38 95 ILE A N 1
ATOM 756 C CA . ILE A 1 95 ? -7.838 4.351 7.803 1.00 89.38 95 ILE A CA 1
ATOM 757 C C . ILE A 1 95 ? -7.358 4.584 9.239 1.00 89.38 95 ILE A C 1
ATOM 759 O O . ILE A 1 95 ? -8.166 4.837 10.126 1.00 89.38 95 ILE A O 1
ATOM 763 N N . ALA A 1 96 ? -6.049 4.545 9.494 1.00 85.50 96 ALA A N 1
ATOM 764 C CA . ALA A 1 96 ? -5.503 4.594 10.850 1.00 85.50 96 ALA A CA 1
ATOM 765 C C . ALA A 1 96 ? -5.801 5.912 11.590 1.00 85.50 96 ALA A C 1
ATOM 767 O O . ALA A 1 96 ? -5.998 5.884 12.803 1.00 85.50 96 ALA A O 1
ATOM 768 N N . ARG A 1 97 ? -5.859 7.049 10.875 1.00 83.69 97 ARG A N 1
ATOM 769 C CA . ARG A 1 97 ? -6.019 8.414 11.425 1.00 83.69 97 ARG A CA 1
ATOM 770 C C . ARG A 1 97 ? -5.202 8.607 12.719 1.00 83.69 97 ARG A C 1
ATOM 772 O O . ARG A 1 97 ? -5.792 8.745 13.795 1.00 83.69 97 ARG A O 1
ATOM 779 N N . PRO A 1 98 ? -3.858 8.522 12.650 1.00 81.31 98 PRO A N 1
ATOM 780 C CA . PRO A 1 98 ? -3.012 8.681 13.829 1.00 81.31 98 PRO A CA 1
ATOM 781 C C . PRO A 1 98 ? -3.280 10.031 14.498 1.00 81.31 98 PRO A C 1
ATOM 783 O O . PRO A 1 98 ? -3.377 11.051 13.824 1.00 81.31 98 PRO A O 1
ATOM 786 N N . ALA A 1 99 ? -3.372 10.045 15.829 1.00 68.31 99 ALA A N 1
ATOM 787 C CA . ALA A 1 99 ? -3.667 11.262 16.590 1.00 68.31 99 ALA A CA 1
ATOM 788 C C . ALA A 1 99 ? -2.483 12.246 16.624 1.00 68.31 99 ALA A C 1
ATOM 790 O O . ALA A 1 99 ? -2.616 13.370 17.095 1.00 68.31 99 ALA A O 1
ATOM 791 N N . THR A 1 100 ? -1.315 11.809 16.153 1.00 63.00 100 THR A N 1
ATOM 792 C CA . THR A 1 100 ? -0.128 12.643 15.968 1.00 63.00 100 THR A CA 1
ATOM 793 C C . THR A 1 100 ? 0.032 12.925 14.479 1.00 63.00 100 THR A C 1
ATOM 795 O O . THR A 1 100 ? 0.582 12.124 13.721 1.00 63.00 100 THR A O 1
ATOM 798 N N . GLU A 1 101 ? -0.491 14.067 14.051 1.00 58.81 101 GLU A N 1
ATOM 799 C CA . GLU A 1 101 ? -0.043 14.720 12.829 1.00 58.81 101 GLU A CA 1
ATOM 800 C C . GLU A 1 101 ? 1.031 15.730 13.226 1.00 58.81 101 GLU A C 1
ATOM 802 O O . GLU A 1 101 ? 0.709 16.688 13.915 1.00 58.81 101 GLU A O 1
ATOM 807 N N . LEU A 1 102 ? 2.275 15.464 12.804 1.00 46.00 102 LEU A N 1
ATOM 808 C CA . LEU A 1 102 ? 3.438 16.368 12.829 1.00 46.00 102 LEU A CA 1
ATOM 809 C C . LEU A 1 102 ? 3.793 17.007 14.185 1.00 46.00 102 LEU A C 1
ATOM 811 O O . LEU A 1 102 ? 3.198 18.029 14.580 1.00 46.00 102 LEU A O 1
#